Protein AF-A0A971GKB6-F1 (afdb_monomer_lite)

Sequence (68 aa):
PGNSHDWITLVPVGTSDSTYGEWFYTEGRKSGSHTFASQKPGDYEVRVYFNWPDGGYVVQKRIKIKVK

Structure (mmCIF, N/CA/C/O backbone):
data_AF-A0A971GKB6-F1
#
_entry.id   AF-A0A971GKB6-F1
#
loop_
_atom_site.group_PDB
_atom_site.id
_atom_site.type_symbol
_atom_site.label_atom_id
_atom_site.label_alt_id
_atom_site.label_comp_id
_atom_site.label_asym_id
_atom_site.label_entity_id
_atom_site.label_seq_id
_atom_site.pdbx_PDB_ins_code
_atom_site.Cartn_x
_atom_site.Cartn_y
_atom_site.Cartn_z
_atom_site.occupancy
_atom_site.B_iso_or_equiv
_atom_site.auth_seq_id
_atom_site.auth_comp_id
_atom_site.auth_asym_id
_atom_site.auth_atom_id
_atom_site.pdbx_PDB_model_num
ATOM 1 N N . PRO A 1 1 ? 12.698 -7.367 -2.955 1.00 61.66 1 PRO A N 1
ATOM 2 C CA . PRO A 1 1 ? 12.511 -6.698 -4.264 1.00 61.66 1 PRO A CA 1
ATOM 3 C C . PRO A 1 1 ? 12.912 -5.230 -4.124 1.00 61.66 1 PRO A C 1
ATOM 5 O O . PRO A 1 1 ? 13.064 -4.787 -2.988 1.00 61.66 1 PRO A O 1
ATOM 8 N N . GLY A 1 2 ? 13.202 -4.548 -5.228 1.00 73.38 2 GLY A N 1
ATOM 9 C CA . GLY A 1 2 ? 13.744 -3.186 -5.242 1.00 73.38 2 GLY A CA 1
ATOM 10 C C . GLY A 1 2 ? 13.558 -2.535 -6.608 1.00 73.38 2 GLY A C 1
ATOM 11 O O . GLY A 1 2 ? 14.484 -1.916 -7.123 1.00 73.38 2 GLY A O 1
ATOM 12 N N . ASN A 1 3 ? 12.396 -2.756 -7.222 1.00 90.62 3 ASN A N 1
ATOM 13 C CA . ASN A 1 3 ? 11.992 -2.037 -8.421 1.00 90.62 3 ASN A CA 1
ATOM 14 C C . ASN A 1 3 ? 11.464 -0.653 -8.007 1.00 90.62 3 ASN A C 1
ATOM 16 O O . ASN A 1 3 ? 10.801 -0.517 -6.978 1.00 90.62 3 ASN A O 1
ATOM 20 N N . SER A 1 4 ? 11.759 0.378 -8.800 1.00 89.44 4 SER A N 1
ATOM 21 C CA . SER A 1 4 ? 11.329 1.754 -8.521 1.00 89.44 4 SER A CA 1
ATOM 22 C C . SER A 1 4 ? 9.812 1.911 -8.407 1.00 89.44 4 SER A C 1
ATOM 24 O O . SER A 1 4 ? 9.348 2.780 -7.672 1.00 89.44 4 SER A O 1
ATOM 26 N N . HIS A 1 5 ? 9.056 1.037 -9.071 1.00 93.25 5 HIS A N 1
ATOM 27 C CA . HIS A 1 5 ? 7.597 0.987 -9.064 1.00 93.25 5 HIS A CA 1
ATOM 28 C C . HIS A 1 5 ? 7.022 -0.105 -8.153 1.00 93.25 5 HIS A C 1
ATOM 30 O O . HIS A 1 5 ? 5.837 -0.429 -8.251 1.00 93.25 5 HIS A O 1
ATOM 36 N N . ASP A 1 6 ? 7.826 -0.691 -7.262 1.00 95.56 6 ASP A N 1
ATOM 37 C CA . ASP A 1 6 ? 7.273 -1.406 -6.114 1.00 95.56 6 ASP A CA 1
ATOM 38 C C . ASP A 1 6 ? 6.590 -0.375 -5.216 1.00 95.56 6 ASP A C 1
ATOM 40 O O . ASP A 1 6 ? 7.167 0.678 -4.927 1.00 95.56 6 ASP A O 1
ATOM 44 N N . TRP A 1 7 ? 5.373 -0.656 -4.769 1.00 96.38 7 TRP A N 1
ATOM 45 C CA . TRP A 1 7 ? 4.573 0.308 -4.020 1.00 96.38 7 TRP A CA 1
ATOM 46 C C . TRP A 1 7 ? 3.857 -0.332 -2.848 1.00 96.38 7 TRP A C 1
ATOM 48 O O . TRP A 1 7 ? 3.608 -1.541 -2.801 1.00 96.38 7 TRP A O 1
ATOM 58 N N . ILE A 1 8 ? 3.562 0.511 -1.867 1.00 96.69 8 ILE A N 1
ATOM 59 C CA . ILE A 1 8 ? 2.883 0.128 -0.641 1.00 96.69 8 ILE A CA 1
ATOM 60 C C . ILE A 1 8 ? 1.661 1.021 -0.488 1.00 96.69 8 ILE A C 1
ATOM 62 O O . ILE A 1 8 ? 1.748 2.231 -0.686 1.00 96.69 8 ILE A O 1
ATOM 66 N N . THR A 1 9 ? 0.530 0.432 -0.111 1.00 97.38 9 THR A N 1
ATOM 67 C CA . THR A 1 9 ? -0.700 1.166 0.206 1.00 97.38 9 THR A CA 1
ATOM 68 C C . THR A 1 9 ? -1.256 0.766 1.561 1.00 97.38 9 THR A C 1
ATOM 70 O O . THR A 1 9 ? -1.006 -0.340 2.050 1.00 97.38 9 THR A O 1
ATOM 73 N N . LEU A 1 10 ? -2.028 1.678 2.139 1.00 97.38 10 LEU A N 1
ATOM 74 C CA . LEU A 1 10 ? -2.823 1.499 3.336 1.00 97.38 10 LEU A CA 1
ATOM 75 C C . LEU A 1 10 ? -4.309 1.650 2.984 1.00 97.38 10 LEU A C 1
ATOM 77 O O . LEU A 1 10 ? -4.729 2.678 2.452 1.00 97.38 10 LEU A O 1
ATOM 81 N N . VAL A 1 11 ? -5.109 0.633 3.301 1.00 97.00 11 VAL A N 1
ATOM 82 C CA . VAL A 1 11 ? -6.559 0.605 3.028 1.00 97.00 11 VAL A CA 1
ATOM 83 C C . VAL A 1 11 ? -7.337 -0.036 4.173 1.00 97.00 11 VAL A C 1
ATOM 85 O O . VAL A 1 11 ? -6.763 -0.847 4.896 1.00 97.00 11 VAL A O 1
ATOM 88 N N . PRO A 1 12 ? -8.637 0.258 4.352 1.00 96.94 12 PRO A N 1
ATOM 89 C CA . PRO A 1 12 ? -9.479 -0.484 5.287 1.00 96.94 12 PRO A CA 1
ATOM 90 C C . PRO A 1 12 ? -9.508 -1.985 4.965 1.00 96.94 12 PRO A C 1
ATOM 92 O O . PRO A 1 12 ? -9.471 -2.381 3.792 1.00 96.94 12 PRO A O 1
ATOM 95 N N . VAL A 1 13 ? -9.615 -2.832 5.991 1.00 96.50 13 VAL A N 1
ATOM 96 C CA . VAL A 1 13 ? -9.784 -4.285 5.803 1.00 96.50 13 VAL A CA 1
ATOM 97 C C . VAL A 1 13 ? -11.026 -4.574 4.953 1.00 96.50 13 VAL A C 1
ATOM 99 O O . VAL A 1 13 ? -12.080 -3.978 5.148 1.00 96.50 13 VAL A O 1
ATOM 102 N N . GLY A 1 14 ? -10.902 -5.517 4.013 1.00 94.25 14 GLY A N 1
ATOM 103 C CA . GLY A 1 14 ? -11.996 -5.936 3.125 1.00 94.25 14 GLY A CA 1
ATOM 104 C C . GLY A 1 14 ? -12.107 -5.136 1.823 1.00 94.25 14 GLY A C 1
ATOM 105 O O . GLY A 1 14 ? -12.901 -5.494 0.959 1.00 94.25 14 GLY A O 1
ATOM 106 N N . THR A 1 15 ? -11.285 -4.100 1.646 1.00 96.62 15 THR A N 1
ATOM 107 C CA . THR A 1 15 ? -11.164 -3.367 0.376 1.00 96.62 15 THR A CA 1
ATOM 108 C C . THR A 1 15 ? -10.696 -4.304 -0.752 1.00 96.62 15 THR A C 1
ATOM 110 O O . THR A 1 15 ? -9.876 -5.187 -0.504 1.00 96.62 15 THR A O 1
ATOM 113 N N . SER A 1 16 ? -11.168 -4.129 -1.994 1.00 97.00 16 SER A N 1
ATOM 114 C CA . SER A 1 16 ? -10.683 -4.918 -3.147 1.00 97.00 16 SER A CA 1
ATOM 115 C C . SER A 1 16 ? -9.164 -4.791 -3.314 1.00 97.00 16 SER A C 1
ATOM 117 O O . SER A 1 16 ? -8.600 -3.736 -3.027 1.00 97.00 16 SER A O 1
ATOM 119 N N . ASP A 1 17 ? -8.485 -5.831 -3.801 1.00 95.75 17 ASP A N 1
ATOM 120 C CA . ASP A 1 17 ? -7.032 -5.805 -4.035 1.00 95.75 17 ASP A CA 1
ATOM 121 C C . ASP A 1 17 ? -6.608 -4.827 -5.134 1.00 95.75 17 ASP A C 1
ATOM 123 O O . ASP A 1 17 ? -5.479 -4.337 -5.114 1.00 95.75 17 ASP A O 1
ATOM 127 N N . SER A 1 18 ? -7.529 -4.481 -6.034 1.00 95.25 18 SER A N 1
ATOM 128 C CA . SER A 1 18 ? -7.351 -3.455 -7.066 1.00 95.25 18 SER A CA 1
ATOM 129 C C . SER A 1 18 ? -7.645 -2.031 -6.591 1.00 95.25 18 SER A C 1
ATOM 131 O O . SER A 1 18 ? -7.505 -1.084 -7.362 1.00 95.25 18 SER A O 1
ATOM 133 N N . THR A 1 19 ? -8.092 -1.863 -5.346 1.00 96.31 19 THR A N 1
ATOM 134 C CA . THR A 1 19 ? -8.400 -0.558 -4.763 1.00 96.31 19 THR A CA 1
ATOM 135 C C . THR A 1 19 ? -7.306 -0.177 -3.779 1.00 96.31 19 THR A C 1
ATOM 137 O O . THR A 1 19 ? -6.935 -0.955 -2.899 1.00 96.31 19 THR A O 1
ATOM 140 N N . TYR A 1 20 ? -6.809 1.045 -3.927 1.00 95.00 20 TYR A N 1
ATOM 141 C CA . TYR A 1 20 ? -5.767 1.620 -3.093 1.00 95.00 20 TYR A CA 1
ATOM 142 C C . TYR A 1 20 ? -6.284 2.868 -2.379 1.00 95.00 20 TYR A C 1
ATOM 144 O O . TYR A 1 20 ? -7.177 3.560 -2.866 1.00 95.00 20 TYR A O 1
ATOM 152 N N . GLY A 1 21 ? -5.735 3.110 -1.194 1.00 94.06 21 GLY A N 1
ATOM 153 C CA . GLY A 1 21 ? -6.016 4.277 -0.370 1.00 94.06 21 GLY A CA 1
ATOM 154 C C . GLY A 1 21 ? -4.832 5.217 -0.451 1.00 94.06 21 GLY A C 1
ATOM 155 O O . GLY A 1 21 ? -4.398 5.584 -1.540 1.00 94.06 21 GLY A O 1
ATOM 156 N N . GLU A 1 22 ? -4.262 5.559 0.697 1.00 95.12 22 GLU 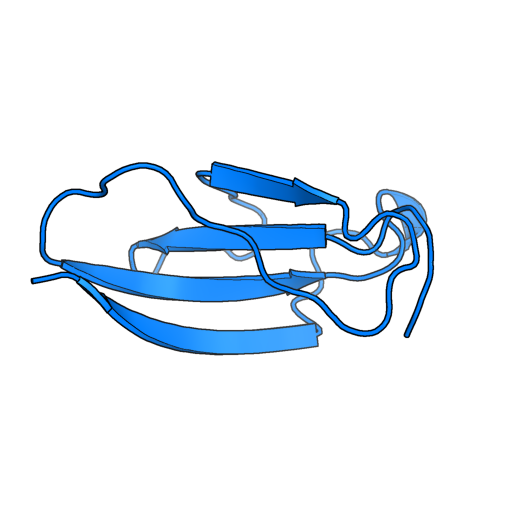A N 1
ATOM 157 C CA . GLU A 1 22 ? -2.973 6.240 0.715 1.00 95.12 22 GLU A CA 1
ATOM 158 C C . GLU A 1 22 ? -1.871 5.278 0.263 1.00 95.12 22 GLU A C 1
ATOM 160 O O . GLU A 1 22 ? -1.892 4.090 0.603 1.00 95.12 22 GLU A O 1
ATOM 165 N N . TRP A 1 23 ? -0.929 5.754 -0.545 1.00 95.75 23 TRP A N 1
ATOM 166 C CA . TRP A 1 23 ? 0.115 4.914 -1.116 1.00 95.75 23 TRP A CA 1
ATOM 167 C C . TRP A 1 23 ? 1.377 5.710 -1.424 1.00 95.75 23 TRP A C 1
ATOM 169 O O . TRP A 1 23 ? 1.343 6.931 -1.571 1.00 95.75 23 TRP A O 1
ATOM 179 N N . PHE A 1 24 ? 2.491 4.995 -1.552 1.00 96.12 24 PHE A N 1
ATOM 180 C CA . PHE A 1 24 ? 3.756 5.551 -2.014 1.00 96.12 24 PHE A CA 1
ATOM 181 C C . PHE A 1 24 ? 4.566 4.490 -2.770 1.00 96.12 24 PHE A C 1
ATOM 183 O O . PHE A 1 24 ? 4.457 3.289 -2.496 1.00 96.12 24 PHE A O 1
ATOM 190 N N . TYR A 1 25 ? 5.393 4.933 -3.719 1.00 96.25 25 TYR A N 1
ATOM 191 C CA . TYR A 1 25 ? 6.414 4.080 -4.323 1.00 96.25 25 TYR A CA 1
ATOM 192 C C . TYR A 1 25 ? 7.595 3.926 -3.373 1.00 96.25 25 TYR A C 1
ATOM 194 O O . TYR A 1 25 ? 8.026 4.874 -2.725 1.00 96.25 25 TYR A O 1
ATOM 202 N N . THR A 1 26 ? 8.164 2.729 -3.329 1.00 94.81 26 THR A N 1
ATOM 203 C CA . THR A 1 26 ? 9.400 2.463 -2.584 1.00 94.81 26 THR A CA 1
ATOM 204 C C . THR A 1 26 ? 10.633 3.056 -3.264 1.00 94.81 26 THR A C 1
ATOM 206 O O . THR A 1 26 ? 11.692 3.110 -2.643 1.00 94.81 26 THR A O 1
ATOM 209 N N . GLU A 1 27 ? 10.520 3.472 -4.533 1.00 92.81 27 GLU A N 1
ATOM 210 C CA . GLU A 1 27 ? 11.617 4.034 -5.333 1.00 92.81 27 GLU A CA 1
ATOM 211 C C . GLU A 1 27 ? 12.845 3.105 -5.381 1.00 92.81 27 GLU A C 1
ATOM 213 O O . GLU A 1 27 ? 13.994 3.543 -5.404 1.00 92.81 27 GLU A O 1
ATOM 218 N N . GLY A 1 28 ? 12.609 1.789 -5.334 1.00 91.62 28 GLY A N 1
ATOM 219 C CA . GLY A 1 28 ? 13.647 0.763 -5.381 1.00 91.62 28 GLY A CA 1
ATOM 220 C C . GLY A 1 28 ? 14.358 0.533 -4.047 1.00 91.62 28 GLY A C 1
ATOM 221 O O . GLY A 1 28 ? 15.225 -0.343 -3.940 1.00 91.62 28 GLY A O 1
ATOM 222 N N . ARG A 1 29 ? 13.976 1.269 -2.996 1.00 92.56 29 ARG A N 1
ATOM 223 C CA . ARG A 1 29 ? 14.514 1.080 -1.649 1.00 92.56 29 ARG A CA 1
ATOM 224 C C . ARG A 1 29 ? 14.017 -0.240 -1.074 1.00 92.56 29 ARG A C 1
ATOM 226 O O . ARG A 1 29 ? 12.823 -0.497 -0.970 1.00 92.56 29 ARG A O 1
ATOM 233 N N . LYS A 1 30 ? 14.963 -1.074 -0.641 1.00 89.94 30 LYS A N 1
ATOM 234 C CA . LYS A 1 30 ? 14.680 -2.377 -0.011 1.00 89.94 30 LYS A CA 1
ATOM 235 C C . LYS A 1 30 ? 14.404 -2.266 1.491 1.00 89.94 30 LYS A C 1
ATOM 237 O O . LYS A 1 30 ? 13.943 -3.224 2.104 1.00 89.94 30 LYS A O 1
ATOM 242 N N . SER A 1 31 ? 14.722 -1.117 2.078 1.00 89.62 31 SER A N 1
ATOM 243 C CA . SER A 1 31 ? 14.540 -0.804 3.489 1.00 89.62 31 SER A CA 1
ATOM 244 C C . SER A 1 31 ? 14.272 0.688 3.667 1.00 89.62 31 SER A C 1
ATOM 246 O O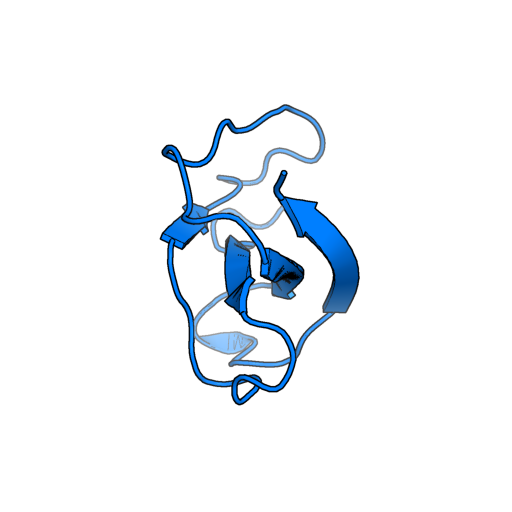 . SER A 1 31 ? 14.694 1.517 2.859 1.00 89.62 31 SER A O 1
ATOM 248 N N . GLY A 1 32 ? 13.547 1.021 4.730 1.00 90.00 32 GLY A N 1
ATOM 249 C CA . GLY A 1 32 ? 13.155 2.384 5.057 1.00 90.00 32 GLY A CA 1
ATOM 250 C C . GLY A 1 32 ? 11.880 2.401 5.888 1.00 90.00 32 GLY A C 1
ATOM 251 O O . GLY A 1 32 ? 11.338 1.354 6.246 1.00 90.00 32 GLY A O 1
ATOM 252 N N . SER A 1 33 ? 11.404 3.604 6.174 1.00 91.56 33 SER A N 1
ATOM 253 C CA . SER A 1 33 ? 10.116 3.846 6.809 1.00 91.56 33 SER A CA 1
ATOM 254 C C . SER A 1 33 ? 9.348 4.897 6.019 1.00 91.56 33 SER A C 1
ATOM 256 O O . SER A 1 33 ? 9.929 5.765 5.368 1.00 91.56 33 SER A O 1
ATOM 258 N N . HIS A 1 34 ? 8.027 4.796 6.078 1.00 92.38 34 HIS A N 1
ATOM 259 C CA . HIS A 1 34 ? 7.113 5.796 5.560 1.00 92.38 34 HIS A CA 1
ATOM 260 C C . HIS A 1 34 ? 6.026 6.016 6.602 1.00 92.38 34 HIS A C 1
ATOM 262 O O . HIS A 1 34 ? 5.571 5.063 7.240 1.00 92.38 34 HIS A O 1
ATOM 268 N N . THR A 1 35 ? 5.636 7.270 6.775 1.00 92.12 35 THR A N 1
ATOM 269 C CA . THR A 1 35 ? 4.575 7.652 7.698 1.00 92.12 35 THR A CA 1
ATOM 270 C C . THR A 1 35 ? 3.348 7.966 6.875 1.00 92.12 35 THR A C 1
ATOM 272 O O . THR A 1 35 ? 3.350 8.944 6.134 1.00 92.12 35 THR A O 1
ATOM 275 N N . PHE A 1 36 ? 2.315 7.143 7.026 1.00 90.88 36 PHE A N 1
ATOM 276 C CA . PHE A 1 36 ? 1.010 7.464 6.472 1.00 90.88 36 PHE A CA 1
ATOM 277 C C . PHE A 1 36 ? 0.377 8.618 7.258 1.00 90.88 36 PHE A C 1
ATOM 279 O O . PHE A 1 36 ? 0.599 8.747 8.469 1.00 90.88 36 PHE A O 1
ATOM 286 N N . ALA A 1 37 ? -0.421 9.448 6.591 1.00 88.25 37 ALA A N 1
ATOM 287 C CA . ALA A 1 37 ? -1.203 10.482 7.243 1.00 88.25 37 ALA A CA 1
ATOM 288 C C . ALA A 1 37 ? -2.172 9.861 8.255 1.00 88.25 37 ALA A C 1
ATOM 290 O O . ALA A 1 37 ? -2.556 8.690 8.155 1.00 88.25 37 ALA A O 1
ATOM 291 N N . SER A 1 38 ? -2.572 10.666 9.241 1.00 82.00 38 SER A N 1
ATOM 292 C CA . SER A 1 38 ? -3.458 10.220 10.315 1.00 82.00 38 SER A CA 1
ATOM 293 C C . SER A 1 38 ? -4.757 9.647 9.743 1.00 82.00 38 SER A C 1
ATOM 295 O O . SER A 1 38 ? -5.549 10.364 9.128 1.00 82.00 38 SER A O 1
ATOM 297 N N . GLN A 1 39 ? -4.961 8.344 9.934 1.00 87.69 39 GLN A N 1
ATOM 298 C CA . GLN A 1 39 ? -6.170 7.646 9.514 1.00 87.69 39 GLN A CA 1
ATOM 299 C C . GLN A 1 39 ? -7.195 7.637 10.647 1.00 87.69 39 GLN A C 1
ATOM 301 O O . GLN A 1 39 ? -6.849 7.673 11.828 1.00 87.69 39 GLN A O 1
ATOM 306 N N . LYS A 1 40 ? -8.479 7.529 10.294 1.00 90.81 40 LYS A N 1
ATOM 307 C CA . LYS A 1 40 ? -9.527 7.292 11.295 1.00 90.81 40 LYS A CA 1
ATOM 308 C C . LYS A 1 40 ? -9.264 5.959 12.010 1.00 90.81 40 LYS A C 1
ATOM 310 O O . LYS A 1 40 ? -8.869 5.009 11.327 1.00 90.81 40 LYS A O 1
ATOM 315 N N . PRO A 1 41 ? -9.539 5.848 13.321 1.00 93.62 41 PRO A N 1
ATOM 316 C CA . PRO A 1 41 ? -9.439 4.580 14.035 1.00 93.62 41 PRO A CA 1
ATOM 317 C C . PRO A 1 41 ? -10.236 3.470 13.339 1.00 93.62 41 PRO A C 1
ATOM 319 O O . PRO A 1 41 ? -11.349 3.699 12.861 1.00 93.62 41 PRO A O 1
ATOM 322 N N . GLY A 1 42 ? -9.661 2.272 13.266 1.00 94.62 42 GLY A N 1
ATOM 323 C CA . GLY A 1 42 ? -10.241 1.143 12.541 1.00 94.62 42 GLY A CA 1
ATOM 324 C C . GLY A 1 42 ? -9.220 0.066 12.183 1.00 94.62 42 GLY A C 1
ATOM 325 O O . GLY A 1 42 ? -8.034 0.172 12.503 1.00 94.62 42 GLY A O 1
ATOM 326 N N . ASP A 1 43 ? -9.691 -0.983 11.514 1.00 97.31 43 ASP A N 1
ATOM 327 C CA . ASP A 1 43 ? -8.854 -2.078 1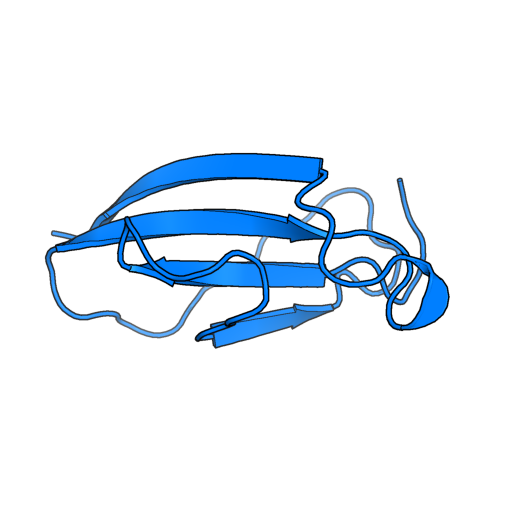1.029 1.00 97.31 43 ASP A CA 1
ATOM 328 C C . ASP A 1 43 ? -8.435 -1.826 9.572 1.00 97.31 43 ASP A C 1
ATOM 330 O O . ASP A 1 43 ? -9.271 -1.621 8.687 1.00 97.31 43 ASP A O 1
ATOM 334 N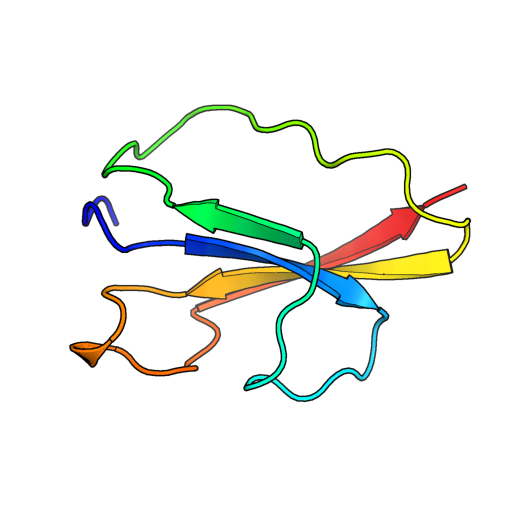 N . TYR A 1 44 ? -7.128 -1.865 9.320 1.00 97.19 44 TYR A N 1
ATOM 335 C CA . TYR A 1 44 ? -6.520 -1.573 8.023 1.00 97.19 44 TYR A CA 1
ATOM 336 C C . TYR A 1 44 ? -5.587 -2.695 7.565 1.00 97.19 44 TYR A C 1
ATOM 338 O O . TYR A 1 44 ? -5.121 -3.527 8.346 1.00 97.19 44 TYR A O 1
ATOM 346 N N . GLU A 1 45 ? -5.285 -2.695 6.273 1.00 97.56 45 GLU A N 1
ATOM 347 C CA . GLU A 1 45 ? -4.299 -3.542 5.627 1.00 97.56 45 GLU A CA 1
ATOM 348 C C . GLU A 1 45 ? -3.214 -2.677 4.993 1.00 97.56 45 GLU A C 1
ATOM 350 O O . GLU A 1 45 ? -3.498 -1.805 4.172 1.00 97.56 45 GLU A O 1
ATOM 355 N N . VAL A 1 46 ? -1.963 -2.967 5.343 1.00 97.12 46 VAL A N 1
ATOM 356 C CA . VAL A 1 46 ? -0.796 -2.530 4.579 1.00 97.12 46 VAL A CA 1
ATOM 357 C C . VAL A 1 46 ? -0.522 -3.590 3.524 1.00 97.12 46 VAL A C 1
ATOM 359 O O . VAL A 1 46 ? -0.329 -4.767 3.854 1.00 97.12 46 VAL A O 1
ATOM 362 N N . ARG A 1 47 ? -0.516 -3.189 2.257 1.00 97.88 47 ARG A N 1
ATOM 363 C CA . ARG A 1 47 ? -0.327 -4.087 1.114 1.00 97.88 47 ARG A CA 1
ATOM 364 C C . ARG A 1 47 ? 0.878 -3.655 0.302 1.00 97.88 47 ARG A C 1
ATOM 366 O O . ARG A 1 47 ? 1.054 -2.469 0.055 1.00 97.88 47 ARG A O 1
ATOM 373 N N . VAL A 1 48 ? 1.686 -4.626 -0.106 1.00 97.00 48 VAL A N 1
ATOM 374 C CA . VAL A 1 48 ? 2.851 -4.435 -0.975 1.00 97.00 48 VAL A CA 1
ATOM 375 C C . VAL A 1 48 ? 2.541 -5.020 -2.345 1.00 97.00 48 VAL A C 1
ATOM 377 O O . VAL A 1 48 ? 2.063 -6.152 -2.429 1.00 97.00 48 VAL A O 1
ATOM 380 N N . TYR A 1 49 ? 2.865 -4.279 -3.394 1.00 96.94 49 TYR A N 1
ATOM 381 C CA . TYR A 1 49 ? 2.717 -4.658 -4.796 1.00 96.94 49 TYR A CA 1
ATOM 382 C C . TYR A 1 49 ? 4.049 -4.433 -5.512 1.00 96.94 49 TYR A C 1
ATOM 384 O O . TYR A 1 49 ? 4.822 -3.560 -5.106 1.00 96.94 49 TYR A O 1
ATOM 392 N N . PHE A 1 50 ? 4.322 -5.199 -6.570 1.00 96.56 50 PHE A N 1
ATOM 393 C CA . PHE A 1 50 ? 5.574 -5.075 -7.321 1.00 96.56 50 PHE A CA 1
ATOM 394 C C . PHE A 1 50 ? 5.365 -4.606 -8.752 1.00 96.56 50 PHE A C 1
ATOM 396 O O . PHE A 1 50 ? 4.392 -4.990 -9.395 1.00 96.56 50 PHE A O 1
ATOM 403 N N . ASN A 1 51 ? 6.343 -3.843 -9.245 1.00 94.19 51 ASN A N 1
ATOM 404 C CA . ASN A 1 51 ? 6.517 -3.503 -10.657 1.00 94.19 51 ASN A CA 1
ATOM 405 C C . ASN A 1 51 ? 5.265 -2.916 -11.343 1.00 94.19 51 ASN A C 1
ATOM 407 O O . ASN A 1 51 ? 4.865 -3.392 -12.398 1.0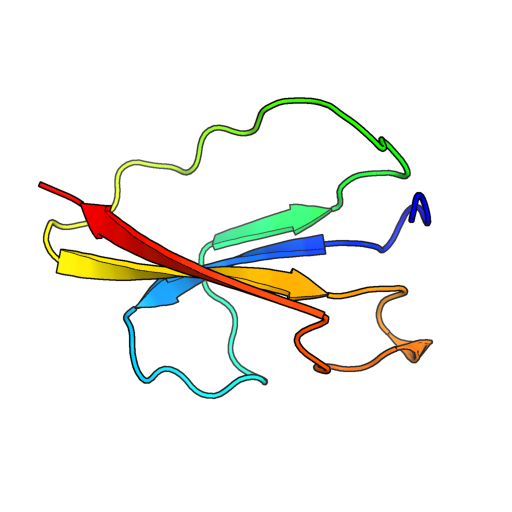0 94.19 51 ASN A O 1
ATOM 411 N N . TRP A 1 52 ? 4.608 -1.913 -10.756 1.00 92.44 52 TRP A N 1
ATOM 412 C CA . TRP A 1 52 ? 3.462 -1.265 -11.411 1.00 92.44 52 TRP A CA 1
ATOM 413 C C . TRP A 1 52 ? 3.892 -0.475 -12.672 1.00 92.44 52 TRP A C 1
ATOM 415 O O . TRP A 1 52 ? 4.939 0.169 -12.635 1.00 92.44 52 TRP A O 1
ATOM 425 N N . PRO A 1 53 ? 3.111 -0.459 -13.775 1.00 93.12 53 PRO A N 1
ATOM 426 C CA . PRO A 1 53 ? 1.835 -1.150 -13.991 1.00 93.12 53 PRO A CA 1
ATOM 427 C C . PRO A 1 53 ? 1.947 -2.615 -14.434 1.00 93.12 53 PRO A C 1
ATOM 429 O O . PRO A 1 53 ? 0.956 -3.338 -14.347 1.00 93.12 53 PRO A O 1
ATOM 432 N N . ASP A 1 54 ? 3.124 -3.082 -14.851 1.00 95.62 54 ASP A N 1
ATOM 433 C CA . ASP A 1 54 ? 3.316 -4.418 -15.441 1.00 95.62 54 ASP A CA 1
ATOM 434 C C . ASP A 1 54 ? 2.950 -5.579 -14.497 1.00 95.62 54 ASP A C 1
ATOM 436 O O . ASP A 1 54 ? 2.442 -6.611 -14.928 1.00 95.62 54 ASP A O 1
ATOM 440 N N . GLY A 1 55 ? 3.189 -5.421 -13.194 1.00 91.81 55 GLY A N 1
ATOM 441 C CA . GLY A 1 55 ? 2.854 -6.400 -12.156 1.00 91.81 55 GLY A CA 1
ATOM 442 C C . GLY A 1 55 ? 1.389 -6.367 -11.709 1.00 91.81 55 GLY A C 1
ATOM 443 O O . GLY A 1 55 ? 0.958 -7.237 -10.948 1.00 91.81 55 GLY A O 1
ATOM 444 N N . GLY A 1 56 ? 0.614 -5.385 -12.179 1.00 94.69 56 GLY A N 1
ATOM 445 C CA . GLY A 1 56 ? -0.800 -5.230 -11.855 1.00 94.69 56 GLY A CA 1
ATOM 446 C C . GLY A 1 56 ? -1.083 -5.081 -10.355 1.00 94.69 56 GLY A C 1
ATOM 447 O O . GLY A 1 56 ? -0.247 -4.646 -9.562 1.00 94.69 56 GLY A O 1
ATOM 448 N N . TYR A 1 57 ? -2.295 -5.467 -9.954 1.00 95.81 57 TYR A N 1
ATOM 449 C CA . TYR A 1 57 ? -2.774 -5.388 -8.569 1.00 95.81 57 TYR A CA 1
ATOM 450 C C . TYR A 1 57 ? -2.570 -6.696 -7.788 1.00 95.81 57 TYR A C 1
ATOM 452 O O . TYR A 1 57 ? -3.405 -7.087 -6.971 1.00 95.81 57 TYR A O 1
ATOM 460 N N . VAL A 1 58 ? -1.462 -7.399 -8.033 1.00 96.56 58 VAL A N 1
ATOM 461 C CA . VAL A 1 58 ? -1.137 -8.627 -7.296 1.00 96.56 58 VAL A CA 1
ATOM 462 C C . VAL A 1 58 ? -0.495 -8.269 -5.959 1.00 96.56 58 VAL A C 1
ATOM 464 O O . VAL A 1 58 ? 0.656 -7.830 -5.908 1.00 96.56 58 VAL A O 1
ATOM 467 N N . VAL A 1 59 ? -1.231 -8.487 -4.866 1.00 96.94 59 VAL A N 1
ATOM 468 C CA . VAL A 1 59 ? -0.726 -8.274 -3.504 1.00 96.94 59 VAL A CA 1
ATOM 469 C C . VAL A 1 59 ? 0.350 -9.308 -3.181 1.00 96.94 59 VAL A C 1
ATOM 471 O O . VAL A 1 59 ? 0.085 -10.501 -3.076 1.00 96.94 59 VAL A O 1
ATOM 474 N N . GLN A 1 60 ? 1.569 -8.830 -2.968 1.00 96.62 60 GLN A N 1
ATOM 475 C CA . GLN A 1 60 ? 2.751 -9.641 -2.664 1.00 96.62 60 GLN A CA 1
ATOM 476 C C . GLN A 1 60 ? 2.877 -9.913 -1.170 1.00 96.62 60 GLN A C 1
ATOM 478 O O . GLN A 1 60 ? 3.306 -10.980 -0.736 1.00 96.62 60 GLN A O 1
ATOM 483 N N . LYS A 1 61 ? 2.503 -8.920 -0.361 1.00 96.62 61 LYS A N 1
ATOM 484 C CA . LYS A 1 61 ? 2.451 -9.045 1.091 1.00 96.62 61 LYS A CA 1
ATOM 485 C C . LYS A 1 61 ? 1.303 -8.221 1.634 1.00 96.62 61 LYS A C 1
ATOM 487 O O . LYS A 1 61 ? 1.068 -7.106 1.179 1.00 96.62 61 LYS A O 1
ATOM 492 N N . ARG A 1 62 ? 0.627 -8.769 2.638 1.00 97.56 62 ARG A N 1
ATOM 493 C CA . ARG A 1 62 ? -0.478 -8.126 3.340 1.00 97.56 62 ARG A CA 1
ATOM 494 C C . ARG A 1 62 ? -0.249 -8.214 4.839 1.00 97.56 62 ARG A C 1
ATOM 496 O O . ARG A 1 62 ? 0.051 -9.288 5.355 1.00 97.56 62 ARG A O 1
ATOM 503 N N . ILE A 1 63 ? -0.400 -7.093 5.530 1.00 96.81 63 ILE A N 1
ATOM 504 C CA . ILE A 1 63 ? -0.291 -7.008 6.986 1.00 96.81 63 ILE A CA 1
ATOM 505 C C . ILE A 1 63 ? -1.538 -6.308 7.504 1.00 96.81 63 ILE A C 1
ATOM 507 O O . ILE A 1 63 ? -1.841 -5.200 7.076 1.00 96.81 63 ILE A O 1
ATOM 511 N N . LYS A 1 64 ? -2.249 -6.950 8.431 1.00 96.38 64 LYS A N 1
ATOM 512 C CA . LYS A 1 64 ? -3.391 -6.343 9.117 1.00 96.38 64 LYS A CA 1
ATOM 513 C C . LYS A 1 64 ? -2.895 -5.544 10.313 1.00 96.38 64 LYS A C 1
ATOM 515 O O . LYS A 1 64 ? -2.117 -6.061 11.113 1.00 96.38 64 LYS A O 1
ATOM 520 N N . ILE A 1 65 ? -3.354 -4.308 10.429 1.00 94.88 65 ILE A N 1
ATOM 521 C CA . ILE A 1 65 ? -3.035 -3.410 11.535 1.00 94.88 65 ILE A CA 1
ATOM 522 C C . ILE A 1 65 ? -4.307 -2.763 12.071 1.00 94.88 65 ILE A C 1
ATOM 524 O O . ILE A 1 65 ? -5.293 -2.610 11.353 1.00 94.88 65 ILE A O 1
ATOM 528 N N . LYS A 1 66 ? -4.270 -2.363 13.340 1.00 94.12 66 LYS A N 1
ATOM 529 C CA . LYS A 1 66 ? -5.356 -1.630 13.982 1.00 94.12 66 LYS A CA 1
ATOM 530 C C . LYS A 1 66 ? -4.889 -0.224 14.317 1.00 94.12 66 L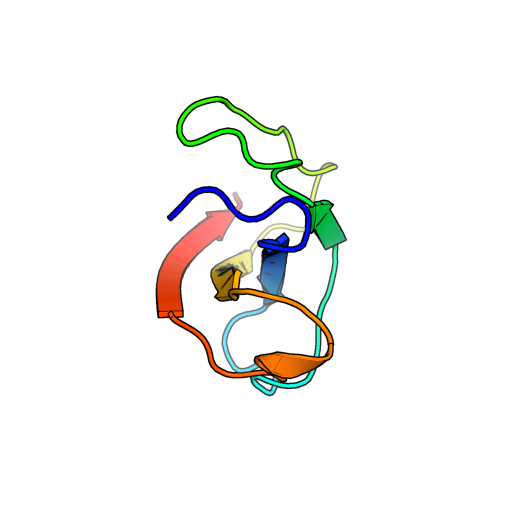YS A C 1
ATOM 532 O O . LYS A 1 66 ? -3.978 -0.062 15.127 1.00 94.12 66 LYS A O 1
ATOM 537 N N . VAL A 1 67 ? -5.517 0.765 13.694 1.00 90.75 67 VAL A N 1
ATOM 538 C CA . VAL A 1 67 ? -5.336 2.183 14.015 1.00 90.75 67 VAL A CA 1
ATOM 539 C C . VAL A 1 67 ? -6.262 2.503 15.187 1.00 90.75 67 VAL A C 1
ATOM 541 O O . VAL A 1 67 ? -7.439 2.136 15.158 1.00 90.75 67 VAL A O 1
ATOM 544 N N . LYS A 1 68 ? -5.719 3.116 16.238 1.00 85.31 68 LYS A N 1
ATOM 545 C CA . LYS A 1 68 ? -6.440 3.476 17.465 1.00 85.31 68 LYS A CA 1
ATOM 546 C C . LYS A 1 68 ? -6.533 4.983 17.604 1.00 85.31 68 LYS A C 1
ATOM 548 O O . LYS A 1 68 ? -5.551 5.646 17.212 1.00 85.31 68 LYS A O 1
#

pLDDT: mean 93.42, std 5.6, range [61.66, 97.88]

Foldseek 3Di:
DFDQAWKKAKAAPPDDLQDGDDMDGPHRDPDDDDDDPQDDWHKMKIFIFDDPPVRPSDTPDIDIDTRD

Radius of gyration: 11.73 Å; chains: 1; bounding box: 27×20×33 Å

Secondary structure (DSSP, 8-state):
---TT-EEEEEETT--TT--SEEEE-TT-SS-------PPSEEEEEEEE-STTTTTT-EEEEEEEEE-